Protein AF-X1JXE2-F1 (afdb_monomer_lite)

Secondary structure (DSSP, 8-state):
---PPP---PPEEESSPPPP-GGGTT-EEEEE-TTS--EEEEEEEE-TTS-EEEEEEEEE-

Organism: NCBI:txid412755

pLDDT: mean 85.78, std 12.04, range [50.78, 97.69]

Foldseek 3Di:
DDDDPDPPQDAAEAQDDDPFDPVQAQGWHWHAHPPRDKIWIWHWHQDPVRDIDIDTPDMDD

Radius of gyration: 14.26 Å; chains: 1; bounding box: 46×16×37 Å

Sequence (61 aa):
MPRYPIPIAKAEEMITLPPPSKGQLNKIVKQRSTGGGISKVYICVQNSTEAYEWVQIGIST

Structure (mmCIF, N/CA/C/O backbone):
data_AF-X1JXE2-F1
#
_entry.id   AF-X1JXE2-F1
#
loop_
_atom_site.group_PDB
_atom_site.id
_atom_site.type_symbol
_atom_site.label_atom_id
_atom_site.label_alt_id
_atom_site.label_comp_id
_atom_site.label_asym_id
_atom_site.label_entity_id
_atom_site.label_seq_id
_atom_site.pdbx_PDB_ins_code
_atom_site.Cartn_x
_atom_site.Cartn_y
_atom_site.Cartn_z
_atom_site.occupancy
_atom_site.B_iso_or_equiv
_atom_site.auth_seq_id
_atom_site.auth_comp_id
_atom_site.auth_asym_id
_atom_site.auth_atom_id
_atom_site.pdbx_PDB_model_num
ATOM 1 N N . MET A 1 1 ? -31.702 -2.008 -21.250 1.00 50.78 1 MET A N 1
ATOM 2 C CA . MET A 1 1 ? -31.116 -1.876 -19.897 1.00 50.78 1 MET A CA 1
ATOM 3 C C . MET A 1 1 ? -29.903 -0.965 -19.998 1.00 50.78 1 MET A C 1
ATOM 5 O O . MET A 1 1 ? -29.052 -1.259 -20.834 1.00 50.78 1 MET A O 1
ATOM 9 N N . PRO A 1 2 ? -29.815 0.142 -19.244 1.00 61.16 2 PRO A N 1
ATOM 10 C CA . PRO A 1 2 ? -28.595 0.939 -19.222 1.00 61.16 2 PRO A CA 1
ATOM 1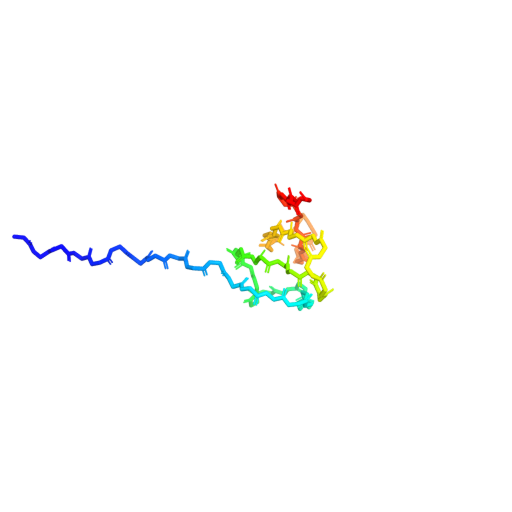1 C C . PRO A 1 2 ? -27.478 0.101 -18.586 1.00 61.16 2 PRO A C 1
ATOM 13 O O . PRO A 1 2 ? -27.633 -0.422 -17.485 1.00 61.16 2 PRO A O 1
ATOM 16 N N . ARG A 1 3 ? -26.366 -0.076 -19.304 1.00 68.62 3 ARG A N 1
ATOM 17 C CA . ARG A 1 3 ? -25.144 -0.641 -18.726 1.00 68.62 3 ARG A CA 1
ATOM 18 C C . ARG A 1 3 ? -24.542 0.449 -17.849 1.00 68.62 3 ARG A C 1
ATOM 20 O O . ARG A 1 3 ? -24.016 1.423 -18.379 1.00 68.62 3 ARG A O 1
ATOM 27 N N . TYR A 1 4 ? -24.652 0.316 -16.530 1.00 68.00 4 TYR A N 1
ATOM 28 C CA . TYR A 1 4 ? -23.866 1.155 -15.632 1.00 68.00 4 TYR A CA 1
ATOM 29 C C . TYR A 1 4 ? -22.387 0.882 -15.928 1.00 68.00 4 TYR A C 1
ATOM 31 O O . TYR A 1 4 ? -21.996 -0.290 -15.938 1.00 68.00 4 TYR A O 1
ATOM 39 N N . PRO A 1 5 ? -21.566 1.905 -16.224 1.00 71.44 5 PRO A N 1
ATOM 40 C CA . PRO A 1 5 ? -20.136 1.691 -16.338 1.00 71.44 5 PRO A CA 1
ATOM 41 C C . PRO A 1 5 ? -19.660 1.141 -14.996 1.00 71.44 5 PRO A C 1
ATOM 43 O O . PRO A 1 5 ? -19.844 1.779 -13.959 1.00 71.44 5 PRO A O 1
ATOM 46 N N . ILE A 1 6 ? -19.102 -0.069 -15.005 1.00 71.31 6 ILE A N 1
ATOM 47 C CA . ILE A 1 6 ? -18.427 -0.606 -13.827 1.00 71.31 6 ILE A CA 1
ATOM 48 C C . ILE A 1 6 ? -17.299 0.382 -13.522 1.00 71.31 6 ILE A C 1
ATOM 50 O O . ILE A 1 6 ? -16.491 0.638 -14.421 1.00 71.31 6 ILE A O 1
ATOM 54 N N . PRO A 1 7 ? -17.236 0.974 -12.318 1.00 66.94 7 PRO A N 1
ATOM 55 C CA . PRO A 1 7 ? -16.123 1.831 -11.960 1.00 66.94 7 PRO A CA 1
ATOM 56 C C . PRO A 1 7 ? -14.848 0.996 -12.067 1.00 66.94 7 PRO A C 1
ATOM 58 O O . PRO A 1 7 ? -14.637 0.067 -11.288 1.00 66.94 7 PRO A O 1
ATOM 61 N N . ILE A 1 8 ? -14.014 1.284 -13.065 1.00 65.88 8 ILE A N 1
ATOM 62 C CA . ILE A 1 8 ? -12.693 0.674 -13.160 1.00 65.88 8 ILE A CA 1
ATOM 63 C C . ILE A 1 8 ? -11.874 1.336 -12.057 1.00 65.88 8 ILE A C 1
ATOM 65 O O . ILE A 1 8 ? -11.406 2.464 -12.214 1.00 65.88 8 ILE A O 1
ATOM 69 N N . ALA A 1 9 ? -11.756 0.661 -10.914 1.00 63.75 9 ALA A N 1
ATOM 70 C CA . ALA A 1 9 ? -10.880 1.094 -9.840 1.00 63.75 9 ALA A CA 1
ATOM 71 C C . ALA A 1 9 ? -9.442 1.083 -10.373 1.00 63.75 9 ALA A C 1
ATOM 73 O O . ALA A 1 9 ? -8.834 0.029 -10.564 1.00 63.75 9 ALA A O 1
ATOM 74 N N . LYS A 1 10 ? -8.912 2.266 -10.684 1.00 66.88 10 LYS A N 1
ATOM 75 C CA . LYS A 1 10 ? -7.529 2.425 -11.120 1.00 66.88 10 LYS A CA 1
ATOM 76 C C . LYS A 1 10 ? -6.657 2.509 -9.873 1.00 66.88 10 LYS A C 1
ATOM 78 O O . LYS A 1 10 ? -6.846 3.411 -9.063 1.00 66.88 10 LYS A O 1
ATOM 83 N N . ALA A 1 11 ? -5.706 1.589 -9.729 1.00 69.81 11 ALA A N 1
ATOM 84 C CA . ALA A 1 11 ? -4.687 1.707 -8.691 1.00 69.81 11 ALA A CA 1
ATOM 85 C C . ALA A 1 11 ? -3.878 2.993 -8.921 1.00 69.81 11 ALA A C 1
ATOM 87 O O . ALA A 1 11 ? -3.410 3.247 -10.037 1.00 69.81 11 ALA A O 1
ATOM 88 N N . GLU A 1 12 ? -3.741 3.807 -7.877 1.00 78.56 12 GLU A N 1
ATOM 89 C CA . GLU A 1 12 ? -2.962 5.044 -7.932 1.00 78.56 12 GLU A CA 1
ATOM 90 C C . GLU A 1 12 ? -1.476 4.690 -8.099 1.00 78.56 12 GLU A C 1
ATOM 92 O O . GLU A 1 12 ? -0.954 3.822 -7.397 1.00 78.56 12 GLU A O 1
ATOM 97 N N . GLU A 1 13 ? -0.797 5.320 -9.062 1.00 81.56 13 GLU A N 1
ATOM 98 C CA . GLU A 1 13 ? 0.646 5.154 -9.254 1.00 81.56 13 GLU A CA 1
ATOM 99 C C . GLU A 1 13 ? 1.387 6.241 -8.479 1.00 81.56 13 GLU A C 1
ATOM 101 O O . GLU A 1 13 ? 1.114 7.427 -8.658 1.00 81.56 13 GLU A O 1
ATOM 106 N N . MET A 1 14 ? 2.311 5.838 -7.609 1.00 84.06 14 MET A N 1
ATOM 107 C CA . MET A 1 14 ? 3.060 6.751 -6.746 1.00 84.06 14 MET A CA 1
ATOM 108 C C . MET A 1 14 ? 4.552 6.435 -6.780 1.00 84.06 14 MET A C 1
ATOM 110 O O . MET A 1 14 ? 4.960 5.283 -6.898 1.00 84.06 14 MET A O 1
ATOM 114 N N . ILE A 1 15 ? 5.386 7.462 -6.643 1.00 84.50 15 ILE A N 1
ATOM 115 C CA . ILE A 1 15 ? 6.840 7.283 -6.500 1.00 84.50 15 ILE A CA 1
ATOM 116 C C . ILE A 1 15 ? 7.176 6.940 -5.041 1.00 84.50 15 ILE A C 1
ATOM 118 O O . ILE A 1 15 ? 7.932 6.009 -4.758 1.00 84.50 15 ILE A O 1
ATOM 122 N N . THR A 1 16 ? 6.532 7.640 -4.109 1.00 86.81 16 THR A N 1
ATOM 123 C CA . THR A 1 16 ? 6.703 7.470 -2.665 1.00 86.81 16 THR A CA 1
ATOM 124 C C . THR A 1 16 ? 5.350 7.183 -2.038 1.00 86.81 16 THR A C 1
ATOM 126 O O . THR A 1 16 ? 4.381 7.889 -2.317 1.00 86.81 16 THR A O 1
ATOM 129 N N . LEU A 1 17 ? 5.278 6.156 -1.192 1.00 89.00 17 LEU A N 1
ATOM 130 C CA . LEU A 1 17 ? 4.069 5.884 -0.421 1.00 89.00 17 LE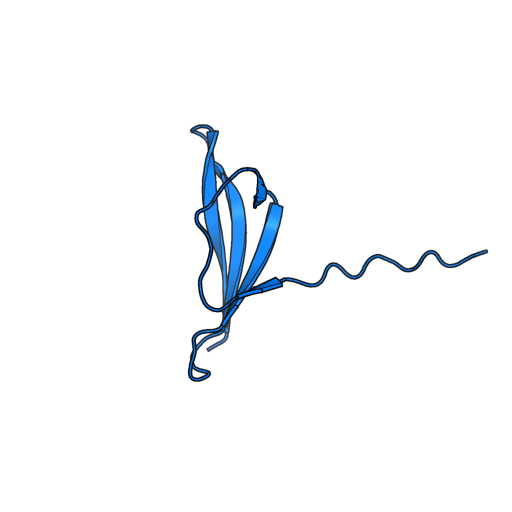U A CA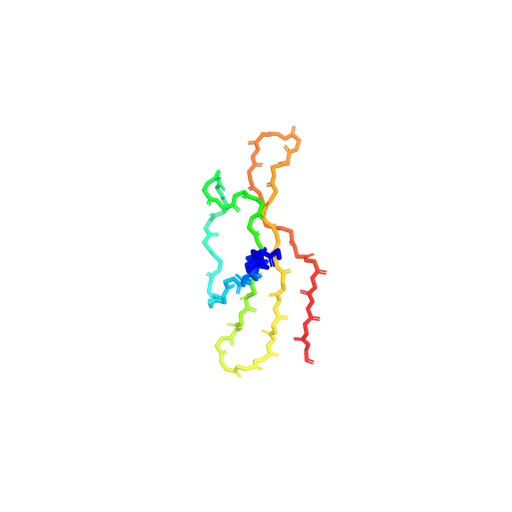 1
ATOM 131 C C . LEU A 1 17 ? 3.872 6.974 0.642 1.00 89.00 17 LEU A C 1
ATOM 133 O O . LEU A 1 17 ? 4.818 7.280 1.373 1.00 89.00 17 LEU A O 1
ATOM 137 N N . PRO A 1 18 ? 2.665 7.546 0.775 1.00 91.56 18 PRO A N 1
ATOM 138 C CA . PRO A 1 18 ? 2.356 8.414 1.899 1.00 91.56 18 PRO A CA 1
ATOM 139 C C . PRO A 1 18 ? 2.342 7.602 3.205 1.00 91.56 18 PRO A C 1
ATOM 141 O O . PRO A 1 18 ? 2.162 6.379 3.168 1.00 91.56 18 PRO A O 1
ATOM 144 N N . PRO A 1 19 ? 2.459 8.256 4.373 1.00 94.69 19 PRO A N 1
ATOM 145 C CA . PRO A 1 19 ? 2.260 7.587 5.651 1.00 94.69 19 PRO A CA 1
ATOM 146 C C . PRO A 1 19 ? 0.900 6.865 5.695 1.00 94.69 19 PRO A C 1
ATOM 148 O O . PRO A 1 19 ? -0.110 7.431 5.248 1.00 94.69 19 PRO A O 1
ATOM 151 N N . PRO A 1 20 ? 0.848 5.624 6.207 1.00 95.62 20 PRO A N 1
ATOM 152 C CA . PRO A 1 20 ? -0.405 4.900 6.333 1.00 95.62 20 PRO A CA 1
ATOM 153 C C . PRO A 1 20 ? -1.331 5.647 7.298 1.00 95.62 20 PRO A C 1
ATOM 155 O O . PRO A 1 20 ? -0.917 6.166 8.333 1.00 95.62 20 PRO A O 1
ATOM 158 N N . SER A 1 21 ? -2.599 5.763 6.920 1.00 96.31 21 SER A N 1
ATOM 159 C CA . SER A 1 21 ? -3.599 6.512 7.679 1.00 96.31 21 SER A CA 1
ATOM 160 C C . SER A 1 21 ? -5.006 6.063 7.306 1.00 96.31 21 SER A C 1
ATOM 162 O O . SER A 1 21 ? -5.211 5.414 6.278 1.00 96.31 21 SER A O 1
ATOM 164 N N . LYS A 1 22 ? -6.001 6.489 8.093 1.00 95.75 22 LYS A N 1
ATOM 165 C CA . LYS A 1 22 ? -7.425 6.235 7.824 1.00 95.75 22 LYS A CA 1
ATOM 166 C C . LYS A 1 22 ? -7.855 6.655 6.415 1.00 95.75 22 LYS A C 1
ATOM 168 O O . LYS A 1 22 ? -8.646 5.962 5.790 1.00 95.75 22 LYS A O 1
ATOM 173 N N . GLY A 1 23 ? -7.307 7.756 5.892 1.00 93.88 23 GLY A N 1
ATOM 174 C CA . GLY A 1 23 ? -7.595 8.235 4.533 1.00 93.88 23 GLY A CA 1
ATOM 175 C C . GLY A 1 23 ? -7.008 7.362 3.417 1.00 93.88 23 GLY A C 1
ATOM 176 O O . GLY A 1 23 ? -7.359 7.544 2.251 1.00 93.88 23 GLY A O 1
ATOM 177 N N . GLN A 1 24 ? -6.119 6.428 3.760 1.00 94.12 24 GLN A N 1
ATOM 178 C CA . GLN A 1 24 ? -5.533 5.460 2.837 1.00 94.12 24 GLN A CA 1
ATOM 179 C C . GLN A 1 24 ? -6.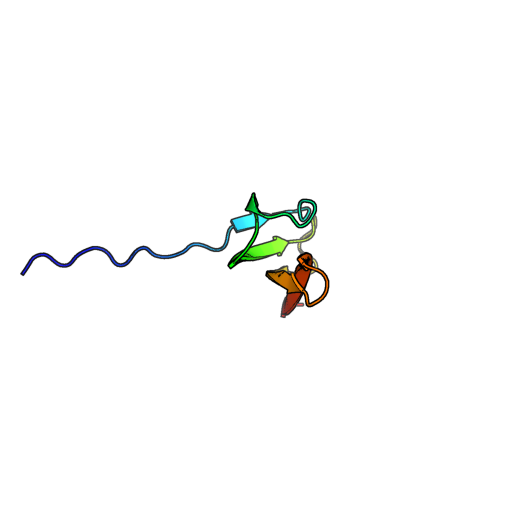134 4.059 2.989 1.00 94.12 24 GLN A C 1
ATOM 181 O O . GLN A 1 24 ? -5.874 3.218 2.137 1.00 94.12 24 GLN A O 1
ATOM 186 N N . LEU A 1 25 ? -6.932 3.800 4.033 1.00 94.69 25 LEU A N 1
ATOM 187 C CA . LEU A 1 25 ? -7.503 2.482 4.316 1.00 94.69 25 LEU A CA 1
ATOM 188 C C . LEU A 1 25 ? -8.220 1.901 3.084 1.00 94.69 25 LEU A C 1
ATOM 190 O O . LEU A 1 25 ? -8.998 2.593 2.427 1.00 94.69 25 LEU A O 1
ATOM 194 N N . ASN A 1 26 ? -7.957 0.626 2.788 1.00 92.00 26 ASN A N 1
ATOM 195 C CA . ASN A 1 26 ? -8.483 -0.134 1.646 1.00 92.00 26 ASN A CA 1
ATOM 196 C C . ASN A 1 26 ? -8.034 0.351 0.258 1.00 92.00 26 ASN A C 1
ATOM 198 O O . ASN A 1 26 ? -8.502 -0.177 -0.753 1.00 92.00 26 ASN A O 1
ATOM 202 N N . LYS A 1 27 ? -7.120 1.324 0.165 1.00 91.56 27 LYS A N 1
ATOM 203 C CA . LYS A 1 27 ? -6.554 1.728 -1.124 1.00 91.56 27 LYS A CA 1
ATOM 204 C C . LYS A 1 27 ? -5.449 0.782 -1.560 1.00 91.56 27 LYS A C 1
ATOM 206 O O . LYS A 1 27 ? -4.596 0.393 -0.762 1.00 91.56 27 LYS A O 1
ATOM 211 N N . ILE A 1 28 ? -5.452 0.483 -2.856 1.00 91.44 28 ILE A N 1
ATOM 212 C CA . ILE A 1 28 ? -4.383 -0.242 -3.537 1.00 91.44 28 ILE A CA 1
ATOM 213 C C . ILE A 1 28 ? -3.524 0.775 -4.287 1.00 91.44 28 ILE A C 1
ATOM 215 O O . ILE A 1 28 ? -4.027 1.515 -5.137 1.00 91.44 28 ILE A O 1
ATOM 219 N N . VAL A 1 29 ? -2.228 0.793 -3.984 1.00 92.00 29 VAL A N 1
ATOM 220 C CA . VAL A 1 29 ? -1.254 1.705 -4.592 1.00 92.00 29 VAL A CA 1
ATOM 221 C C . VAL A 1 29 ? -0.194 0.902 -5.328 1.00 92.00 29 VAL A C 1
ATOM 223 O O . VAL A 1 29 ? 0.346 -0.076 -4.810 1.00 92.00 29 VAL A O 1
ATOM 226 N N . LYS A 1 30 ? 0.130 1.339 -6.544 1.00 91.25 30 LYS A N 1
ATOM 227 C CA . LYS A 1 30 ? 1.267 0.843 -7.313 1.00 91.25 30 LYS A CA 1
ATOM 228 C C . LYS A 1 30 ? 2.435 1.805 -7.120 1.00 91.25 30 LYS A C 1
ATOM 230 O O . LYS A 1 30 ? 2.435 2.901 -7.674 1.00 91.25 30 LYS A O 1
ATOM 235 N N . GLN A 1 31 ? 3.439 1.402 -6.353 1.00 90.69 31 GLN A N 1
ATOM 236 C CA . GLN A 1 31 ? 4.665 2.173 -6.227 1.00 90.69 31 GLN A CA 1
ATOM 237 C C . GLN A 1 31 ? 5.601 1.860 -7.397 1.00 90.69 31 GLN A C 1
ATOM 239 O O . GLN A 1 31 ? 5.923 0.692 -7.626 1.00 90.69 31 GLN A O 1
ATOM 244 N N . ARG A 1 32 ? 6.078 2.880 -8.113 1.00 85.94 32 ARG A N 1
ATOM 245 C CA . ARG A 1 32 ? 7.109 2.723 -9.146 1.00 85.94 32 ARG A CA 1
ATOM 246 C C . ARG A 1 32 ? 8.342 3.534 -8.775 1.00 85.94 32 ARG A C 1
ATOM 248 O O . ARG A 1 32 ? 8.269 4.754 -8.661 1.00 85.94 32 ARG A O 1
ATOM 255 N N . SER A 1 33 ? 9.476 2.854 -8.597 1.00 75.81 33 SER A N 1
ATOM 256 C CA . SER A 1 33 ? 10.740 3.536 -8.305 1.00 75.81 33 SER A CA 1
ATOM 257 C C . SER A 1 33 ? 11.153 4.415 -9.489 1.00 75.81 33 SER A C 1
ATOM 259 O O . SER A 1 33 ? 11.054 3.998 -10.650 1.00 75.81 33 SER A O 1
ATOM 261 N N . THR A 1 34 ? 11.636 5.626 -9.210 1.00 67.56 34 THR A N 1
ATOM 262 C CA . THR A 1 34 ? 12.261 6.485 -10.223 1.00 67.56 34 THR A CA 1
ATOM 263 C C . THR A 1 34 ? 13.438 5.740 -10.855 1.00 67.56 34 THR A C 1
ATOM 265 O O . THR A 1 34 ? 14.210 5.081 -10.163 1.00 67.56 34 THR A O 1
ATOM 268 N N . GLY A 1 35 ? 13.534 5.769 -12.187 1.00 66.75 35 GLY A N 1
ATOM 269 C CA . GLY A 1 35 ? 14.564 5.032 -12.934 1.00 66.75 35 GLY A CA 1
ATOM 270 C C . GLY A 1 35 ? 14.153 3.643 -13.438 1.00 66.75 35 GLY A C 1
ATOM 271 O O . GLY A 1 35 ? 14.989 2.930 -13.974 1.00 66.75 35 GLY A O 1
ATOM 272 N N . GLY A 1 36 ? 12.877 3.256 -13.310 1.00 67.12 36 GLY A N 1
ATOM 273 C CA . GLY A 1 36 ? 12.330 2.087 -14.014 1.00 67.12 36 GLY A CA 1
ATOM 274 C C . GLY A 1 36 ? 12.643 0.725 -13.391 1.00 67.12 36 GLY A C 1
ATOM 275 O O . GLY A 1 36 ? 12.322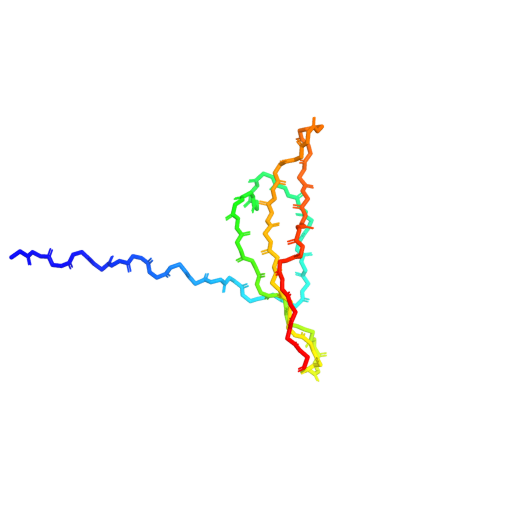 -0.285 -14.003 1.00 67.12 36 GLY A O 1
ATOM 276 N N . GLY A 1 37 ? 13.220 0.692 -12.187 1.00 74.19 37 GLY A N 1
ATOM 277 C CA . GLY A 1 37 ? 13.834 -0.525 -11.656 1.00 74.19 37 GLY A CA 1
ATOM 278 C C . GLY A 1 37 ? 12.883 -1.569 -11.074 1.00 74.19 37 GLY A C 1
ATOM 279 O O . GLY A 1 37 ? 13.153 -2.748 -11.223 1.00 74.19 37 GLY A O 1
ATOM 280 N N . ILE A 1 38 ? 11.805 -1.184 -10.382 1.00 85.56 38 ILE A N 1
ATOM 281 C CA . ILE A 1 38 ? 10.916 -2.134 -9.685 1.00 85.56 38 ILE A CA 1
ATOM 282 C C . ILE A 1 38 ? 9.531 -1.499 -9.521 1.00 85.56 38 ILE A C 1
ATOM 284 O O . ILE A 1 38 ? 9.422 -0.349 -9.076 1.00 85.56 38 ILE A O 1
ATOM 288 N N . SER A 1 39 ? 8.475 -2.254 -9.836 1.00 90.31 39 SER A N 1
ATOM 289 C CA . SER A 1 39 ? 7.096 -1.893 -9.477 1.00 90.31 39 SER A CA 1
ATOM 290 C C . SER A 1 39 ? 6.621 -2.746 -8.309 1.00 90.31 39 SER A C 1
ATOM 292 O O . SER A 1 39 ? 6.778 -3.962 -8.327 1.00 90.31 39 SER A O 1
ATOM 294 N N . LYS A 1 40 ? 6.018 -2.130 -7.299 1.00 92.69 40 LYS A N 1
ATOM 295 C CA . LYS A 1 40 ? 5.470 -2.817 -6.127 1.00 92.69 40 LYS A CA 1
ATOM 296 C C . LYS A 1 40 ? 4.002 -2.469 -5.967 1.00 92.69 40 LYS A C 1
ATOM 298 O O . LYS A 1 40 ? 3.594 -1.356 -6.287 1.00 92.69 40 LYS A O 1
ATOM 303 N N . VAL A 1 41 ? 3.214 -3.408 -5.469 1.00 93.25 41 VAL A N 1
ATOM 304 C CA . VAL A 1 41 ? 1.795 -3.191 -5.181 1.00 93.25 41 VAL A CA 1
ATOM 305 C C . VAL A 1 41 ? 1.579 -3.314 -3.683 1.00 93.25 41 VAL A C 1
ATOM 307 O O . VAL A 1 41 ? 2.026 -4.283 -3.066 1.00 93.25 41 VAL A O 1
ATOM 310 N N . TYR A 1 42 ? 0.888 -2.330 -3.119 1.00 95.00 42 TYR A N 1
ATOM 311 C CA . TYR A 1 42 ? 0.598 -2.221 -1.698 1.00 95.00 42 TYR A CA 1
ATOM 312 C C . TYR A 1 42 ? -0.898 -2.066 -1.450 1.00 95.00 42 TYR A C 1
ATOM 314 O O . TYR A 1 42 ? -1.602 -1.474 -2.269 1.00 95.00 42 TYR A O 1
ATOM 322 N N . ILE A 1 43 ? -1.360 -2.541 -0.296 1.00 95.19 43 ILE A N 1
ATOM 323 C CA . ILE A 1 43 ? -2.685 -2.253 0.259 1.00 95.19 43 ILE A CA 1
ATOM 324 C C . ILE A 1 43 ? -2.534 -1.667 1.663 1.00 95.19 43 ILE A C 1
ATOM 326 O O . ILE A 1 43 ? -1.703 -2.139 2.438 1.00 95.19 43 ILE A O 1
ATOM 330 N N . CYS A 1 44 ? -3.304 -0.628 1.986 1.00 95.62 44 CYS A N 1
ATOM 331 C CA . CYS A 1 44 ? -3.353 -0.100 3.349 1.00 95.62 44 CYS A CA 1
ATOM 332 C C . CYS A 1 44 ? -4.438 -0.830 4.140 1.00 95.62 44 CYS A C 1
ATOM 334 O O . CYS A 1 44 ? -5.606 -0.828 3.735 1.00 95.62 44 CYS A O 1
ATOM 336 N N . VAL A 1 45 ? -4.063 -1.410 5.273 1.00 96.69 45 VAL A N 1
ATOM 337 C CA . VAL A 1 45 ? -4.966 -2.138 6.170 1.00 96.69 45 VAL A CA 1
ATOM 338 C C . VAL A 1 45 ? -4.898 -1.561 7.577 1.00 96.69 45 VAL A C 1
ATOM 340 O O . VAL A 1 45 ? -3.942 -0.870 7.934 1.00 96.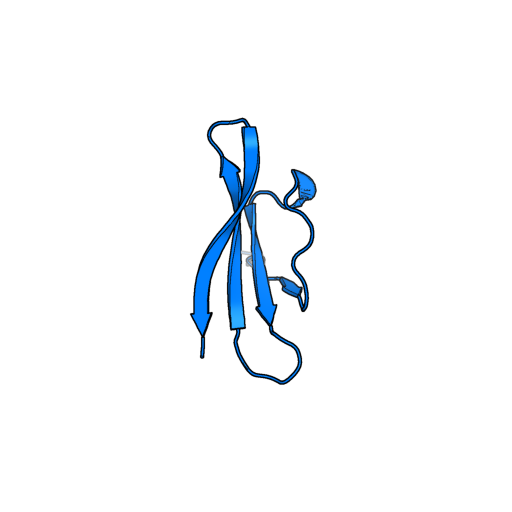69 45 VAL A O 1
ATOM 343 N N . GLN A 1 46 ? -5.932 -1.835 8.368 1.00 97.69 46 GLN A N 1
ATOM 344 C CA . GLN A 1 46 ? -5.907 -1.600 9.805 1.00 97.69 46 GLN A CA 1
ATOM 345 C C . GLN A 1 46 ? -5.443 -2.883 10.502 1.00 97.69 46 GLN A C 1
ATOM 347 O O . GLN A 1 46 ? -5.952 -3.964 10.205 1.00 97.69 46 GLN A O 1
ATOM 352 N N . ASN A 1 47 ? -4.462 -2.766 11.390 1.00 95.19 47 ASN A N 1
ATOM 353 C CA . ASN A 1 47 ? -3.887 -3.892 12.115 1.00 95.19 47 ASN A CA 1
ATOM 354 C C . ASN A 1 47 ? -4.617 -4.149 13.447 1.00 95.19 47 ASN A C 1
ATOM 356 O O . ASN A 1 47 ? -5.525 -3.415 13.837 1.00 95.19 47 ASN A O 1
ATOM 360 N N . SER A 1 48 ? -4.194 -5.180 14.184 1.00 96.06 48 SER A N 1
ATOM 361 C CA . SER A 1 48 ? -4.819 -5.583 15.455 1.00 96.06 48 SER A CA 1
ATOM 362 C C . SER A 1 48 ? -4.635 -4.589 16.608 1.00 96.06 48 SER A C 1
ATOM 364 O O . SER A 1 48 ? -5.203 -4.794 17.676 1.00 96.06 48 SER A O 1
ATOM 366 N N . THR A 1 49 ? -3.823 -3.542 16.432 1.00 97.06 49 THR A N 1
ATOM 367 C CA . THR A 1 49 ? -3.634 -2.460 17.410 1.00 97.06 49 THR A CA 1
ATOM 368 C C . THR A 1 49 ? -4.330 -1.173 16.967 1.00 97.06 49 THR A C 1
ATOM 370 O O . THR A 1 49 ? -3.937 -0.090 17.393 1.00 97.06 49 THR A O 1
ATOM 373 N N . GLU A 1 50 ? -5.310 -1.273 16.064 1.00 93.50 50 GLU A N 1
ATOM 374 C CA . GLU A 1 50 ? -6.055 -0.151 15.478 1.00 93.50 50 GLU A CA 1
ATOM 375 C C . GLU A 1 50 ? -5.195 0.847 14.673 1.00 93.50 50 GLU A C 1
ATOM 377 O O . GLU A 1 50 ? -5.687 1.905 14.271 1.00 93.50 50 GLU A O 1
ATOM 382 N N . ALA A 1 51 ? -3.930 0.519 14.394 1.00 96.69 51 ALA A N 1
ATOM 383 C CA . ALA A 1 51 ? -3.027 1.333 13.589 1.00 96.69 51 ALA A CA 1
ATOM 384 C C . ALA A 1 51 ? -3.134 0.969 12.100 1.00 96.69 51 ALA A C 1
ATOM 386 O O . ALA A 1 51 ? -3.678 -0.070 11.735 1.00 96.69 51 ALA A O 1
ATOM 387 N N . TYR A 1 52 ? -2.615 1.837 11.231 1.00 97.50 52 TYR A N 1
ATOM 388 C CA . TYR A 1 52 ? -2.642 1.636 9.782 1.00 97.50 52 TYR A CA 1
ATOM 389 C C . TYR A 1 52 ? -1.269 1.217 9.275 1.00 97.50 52 TYR A C 1
ATOM 391 O O . TYR A 1 52 ? -0.259 1.799 9.675 1.00 97.50 52 TYR A O 1
ATOM 399 N N . GLU A 1 53 ? -1.234 0.273 8.341 1.00 96.88 53 GLU A N 1
ATOM 400 C CA . GLU A 1 53 ? 0.008 -0.197 7.733 1.00 96.88 53 GLU A CA 1
ATOM 401 C C . GLU A 1 53 ? -0.137 -0.484 6.238 1.00 96.88 53 GLU A C 1
ATOM 403 O O . GLU A 1 53 ? -1.210 -0.840 5.751 1.00 96.88 53 GLU A O 1
ATOM 408 N N . TRP A 1 54 ? 0.972 -0.336 5.510 1.00 96.50 54 TRP A N 1
ATOM 409 C CA . TRP A 1 54 ? 1.078 -0.760 4.117 1.00 96.50 54 TRP A CA 1
ATOM 410 C C . TRP A 1 54 ? 1.586 -2.197 4.046 1.00 96.50 54 TRP A C 1
ATOM 412 O O . TRP A 1 54 ? 2.717 -2.478 4.437 1.00 96.50 54 TRP A O 1
ATOM 422 N N . VAL A 1 55 ? 0.790 -3.085 3.457 1.00 96.25 55 VAL A N 1
ATOM 423 C CA . VAL A 1 55 ? 1.177 -4.472 3.182 1.00 96.25 55 VAL A CA 1
ATOM 424 C C . VAL A 1 55 ? 1.557 -4.598 1.713 1.00 96.25 55 VAL A C 1
ATOM 426 O O . VAL A 1 55 ? 0.757 -4.281 0.832 1.00 96.25 55 VAL A O 1
ATOM 429 N N . GLN A 1 56 ? 2.779 -5.057 1.430 1.00 95.50 56 GLN A N 1
ATOM 430 C CA . GLN A 1 56 ? 3.198 -5.373 0.064 1.00 95.50 56 GLN A CA 1
ATOM 431 C C . GLN A 1 56 ? 2.540 -6.684 -0.376 1.00 95.50 56 GLN A C 1
ATOM 433 O O . GLN A 1 56 ? 2.771 -7.724 0.233 1.00 95.50 56 GLN A O 1
ATOM 438 N N . ILE A 1 57 ? 1.768 -6.642 -1.459 1.00 95.25 57 ILE A N 1
ATOM 439 C CA . ILE A 1 57 ? 1.081 -7.820 -2.014 1.00 95.25 57 ILE A CA 1
ATOM 440 C C . ILE A 1 57 ? 1.738 -8.347 -3.293 1.00 95.25 57 ILE A C 1
ATOM 442 O O . ILE A 1 57 ? 1.470 -9.470 -3.705 1.00 95.25 57 ILE A O 1
ATOM 446 N N . GLY A 1 58 ? 2.614 -7.559 -3.923 1.00 93.19 58 GLY A N 1
ATOM 447 C CA . GLY A 1 58 ? 3.310 -7.983 -5.132 1.00 93.19 58 GLY A CA 1
ATOM 448 C C . GLY A 1 58 ? 4.487 -7.094 -5.508 1.00 93.19 58 GLY A C 1
ATOM 449 O O . GLY A 1 58 ? 4.578 -5.935 -5.097 1.00 93.19 58 GLY A O 1
ATOM 450 N N . ILE A 1 59 ? 5.383 -7.660 -6.310 1.00 92.88 59 ILE A N 1
ATOM 451 C CA . ILE A 1 59 ? 6.552 -7.001 -6.886 1.00 92.88 59 ILE A CA 1
ATOM 452 C C . ILE A 1 59 ? 6.733 -7.485 -8.327 1.00 92.88 59 ILE A C 1
ATOM 454 O O . ILE A 1 59 ? 6.537 -8.661 -8.621 1.00 92.88 59 ILE A O 1
ATOM 458 N N . SER A 1 60 ? 7.087 -6.568 -9.218 1.00 90.06 60 SER A N 1
ATOM 459 C CA . SER A 1 60 ? 7.492 -6.829 -10.595 1.00 90.06 60 SER A CA 1
ATOM 460 C C . SER A 1 60 ? 8.896 -6.267 -10.772 1.00 90.06 60 SER A C 1
ATOM 462 O O . SER A 1 60 ? 9.101 -5.062 -10.578 1.00 90.06 60 SER A O 1
ATOM 464 N N . THR A 1 61 ? 9.827 -7.155 -11.110 1.00 86.00 61 THR A N 1
ATOM 465 C CA . THR A 1 61 ? 11.252 -6.887 -11.352 1.00 86.00 61 THR A CA 1
ATOM 466 C C . THR A 1 61 ? 11.567 -6.935 -12.832 1.00 86.00 61 THR A C 1
ATOM 468 O O . THR A 1 61 ? 11.047 -7.872 -13.479 1.00 86.00 61 THR A O 1
#